Protein AF-A0A7S3FM77-F1 (afdb_monomer_lite)

Sequence (176 aa):
MASGGHFAAAVFPSGKAAGPAAAKPFPHKTLHRYVVRAKAGGRQAAKDATGKKANSAGASLRRHNERALAEDIRRLLQETWREELEGCDRIFVSAPGVHNASTFFSGKDPIFDRGDVRVCRVPFACRRPTLKEACRVKRLLSTLHEVRDHGDGEAQAQAEAAATAGEGERAVDENA

Structure (mmCIF, N/CA/C/O backbone):
data_AF-A0A7S3FM77-F1
#
_entry.id   AF-A0A7S3FM77-F1
#
loop_
_atom_site.group_PDB
_atom_site.id
_atom_site.type_symbol
_atom_site.label_atom_id
_atom_site.label_alt_id
_atom_site.label_comp_id
_atom_site.label_asym_id
_atom_site.label_entity_id
_atom_site.label_seq_id
_atom_site.pdbx_PDB_ins_code
_atom_site.Cartn_x
_atom_site.Cartn_y
_atom_site.Cartn_z
_atom_site.occupancy
_atom_site.B_iso_or_equiv
_atom_site.auth_seq_id
_atom_site.auth_comp_id
_atom_site.auth_asym_id
_atom_site.auth_atom_id
_atom_site.pdbx_PDB_model_num
ATOM 1 N N . MET A 1 1 ? -1.926 0.359 0.535 1.00 95.00 1 MET A N 1
ATOM 2 C CA . MET A 1 1 ? -2.379 0.324 -0.879 1.00 95.00 1 MET A CA 1
ATOM 3 C C . MET A 1 1 ? -1.184 0.518 -1.803 1.00 95.00 1 MET A C 1
ATOM 5 O O . MET A 1 1 ? -0.440 1.464 -1.578 1.00 95.00 1 MET A O 1
ATOM 9 N N . ALA A 1 2 ? -1.000 -0.313 -2.834 1.00 94.19 2 ALA A N 1
ATOM 10 C CA . ALA A 1 2 ? 0.057 -0.133 -3.837 1.00 94.19 2 ALA A CA 1
ATOM 11 C C . ALA A 1 2 ? -0.432 -0.426 -5.258 1.00 94.19 2 ALA A C 1
ATOM 13 O O . ALA A 1 2 ? -1.079 -1.441 -5.497 1.00 94.19 2 ALA A O 1
ATOM 14 N N . SER A 1 3 ? -0.108 0.447 -6.210 1.00 92.19 3 SER A N 1
ATOM 15 C CA . SER A 1 3 ? -0.395 0.241 -7.632 1.00 92.19 3 SER A CA 1
ATOM 16 C C . SER A 1 3 ? 0.410 1.211 -8.496 1.00 92.19 3 SER A C 1
ATOM 18 O O . SER A 1 3 ? 0.515 2.390 -8.168 1.00 92.19 3 SER A O 1
ATOM 20 N N . GLY A 1 4 ? 0.972 0.729 -9.609 1.00 87.31 4 GLY A N 1
ATOM 21 C CA . GLY A 1 4 ? 1.557 1.584 -10.652 1.00 87.31 4 GLY A CA 1
ATOM 22 C C . GLY A 1 4 ? 2.697 2.506 -10.199 1.00 87.31 4 GLY A C 1
ATOM 23 O O . GLY A 1 4 ? 2.861 3.574 -10.774 1.00 87.31 4 GLY A O 1
ATOM 24 N N . GLY A 1 5 ? 3.460 2.124 -9.170 1.00 91.19 5 GLY A N 1
ATOM 25 C CA . GLY A 1 5 ? 4.525 2.961 -8.595 1.00 91.19 5 GLY A CA 1
ATOM 26 C C . GLY A 1 5 ? 4.061 3.914 -7.499 1.00 91.19 5 GLY A C 1
ATOM 27 O O . GLY A 1 5 ? 4.876 4.647 -6.948 1.00 91.19 5 GLY A O 1
ATOM 28 N N . HIS A 1 6 ? 2.772 3.895 -7.166 1.00 94.81 6 HIS A N 1
ATOM 29 C CA . HIS A 1 6 ? 2.199 4.619 -6.042 1.00 94.81 6 HIS A CA 1
ATOM 30 C C . HIS A 1 6 ? 2.002 3.689 -4.862 1.00 94.81 6 HIS A C 1
ATOM 32 O O . HIS A 1 6 ? 1.527 2.561 -5.018 1.00 94.81 6 HIS A O 1
ATOM 38 N N . PHE A 1 7 ? 2.285 4.208 -3.679 1.00 96.94 7 PHE A N 1
ATOM 39 C CA . PHE A 1 7 ? 1.996 3.564 -2.418 1.00 96.94 7 PHE A CA 1
ATOM 40 C C . PHE A 1 7 ? 1.384 4.573 -1.449 1.00 96.94 7 PHE A C 1
ATOM 42 O O . PHE A 1 7 ? 1.801 5.728 -1.377 1.00 96.94 7 PHE A O 1
ATOM 49 N N . ALA A 1 8 ? 0.379 4.126 -0.708 1.00 97.19 8 ALA A N 1
ATOM 50 C CA . ALA A 1 8 ? -0.237 4.879 0.371 1.00 97.19 8 ALA A CA 1
ATOM 51 C C . ALA A 1 8 ? -0.566 3.930 1.523 1.00 97.19 8 ALA A C 1
ATOM 53 O O . ALA A 1 8 ? -1.186 2.883 1.303 1.00 97.19 8 ALA A O 1
ATOM 54 N N . ALA A 1 9 ? -0.176 4.311 2.733 1.00 96.31 9 ALA A N 1
ATOM 55 C CA . ALA A 1 9 ? -0.513 3.624 3.968 1.00 96.31 9 ALA A CA 1
ATOM 56 C C . ALA A 1 9 ? -0.948 4.642 5.023 1.00 96.31 9 ALA A C 1
ATOM 58 O O . ALA A 1 9 ? -0.489 5.787 5.028 1.00 96.31 9 ALA A O 1
ATOM 59 N N . ALA A 1 10 ? -1.870 4.226 5.880 1.00 95.19 10 ALA A N 1
ATOM 60 C CA . ALA A 1 10 ? -2.405 5.023 6.967 1.00 95.19 10 ALA A CA 1
ATOM 61 C C . ALA A 1 10 ? -2.884 4.077 8.066 1.00 95.19 10 ALA A C 1
ATOM 63 O O . ALA A 1 10 ? -3.554 3.089 7.761 1.00 95.19 10 ALA A O 1
ATOM 64 N N . VAL A 1 11 ? -2.540 4.401 9.306 1.00 93.56 11 VAL A N 1
ATOM 65 C CA . VAL A 1 11 ? -3.053 3.749 10.509 1.00 93.56 11 VAL A CA 1
ATOM 66 C C . VAL A 1 11 ? -4.215 4.586 11.026 1.00 93.56 11 VAL A C 1
ATOM 68 O O . VAL A 1 11 ? -4.166 5.820 11.016 1.00 93.56 11 VAL A O 1
ATOM 71 N N . PHE A 1 12 ? -5.300 3.919 11.406 1.00 91.06 12 PHE A N 1
ATOM 72 C CA . PHE A 1 12 ? -6.498 4.568 11.922 1.00 91.06 12 PHE A CA 1
ATOM 73 C C . PHE A 1 12 ? -6.727 4.086 13.353 1.00 91.06 12 PHE A C 1
ATOM 75 O O . PHE A 1 12 ? -6.994 2.898 13.527 1.00 91.06 12 PHE A O 1
ATOM 82 N N . PRO A 1 13 ? -6.653 4.972 14.359 1.00 85.50 13 PRO A N 1
ATOM 83 C CA . PRO A 1 13 ? -6.860 4.571 15.741 1.00 85.50 13 PRO A CA 1
ATOM 84 C C . PRO A 1 13 ? -8.305 4.113 15.963 1.00 85.50 13 PRO A C 1
ATOM 86 O O . PRO A 1 13 ? -9.261 4.751 15.503 1.00 85.50 13 PRO A O 1
ATOM 89 N N . SER A 1 14 ? -8.463 3.010 16.690 1.00 71.25 14 SER A N 1
ATOM 90 C CA . SER A 1 14 ? -9.748 2.493 17.154 1.00 71.25 14 SER A CA 1
ATOM 91 C C . SER A 1 14 ? -10.169 3.246 18.420 1.00 71.25 14 SER A C 1
ATOM 93 O O . SER A 1 14 ? -9.726 2.935 19.522 1.00 71.25 14 SER A O 1
ATOM 95 N N . GLY A 1 15 ? -11.011 4.272 18.285 1.00 63.25 15 GLY A N 1
ATOM 96 C CA . GLY A 1 15 ? -11.511 5.043 19.426 1.00 63.25 15 GLY A CA 1
ATOM 97 C C . GLY A 1 15 ? -13.021 5.237 19.368 1.00 63.25 15 GLY A C 1
ATOM 98 O O . GLY A 1 15 ? -13.543 5.683 18.351 1.00 63.25 15 GLY A O 1
ATOM 99 N N . LYS A 1 16 ? -13.720 4.965 20.480 1.00 52.62 16 LYS A N 1
ATOM 100 C CA . LYS A 1 16 ? -15.173 5.200 20.628 1.00 52.62 16 LYS A CA 1
ATOM 101 C C . LYS A 1 16 ? -15.572 6.680 20.478 1.00 52.62 16 LYS A C 1
ATOM 103 O O . LYS A 1 16 ? -16.725 6.967 20.186 1.00 52.62 16 LYS A O 1
ATOM 108 N N . ALA A 1 17 ? -14.634 7.610 20.681 1.00 51.06 17 ALA A N 1
ATOM 109 C CA . ALA A 1 17 ? -14.899 9.051 20.743 1.00 51.06 17 ALA A CA 1
ATOM 110 C C . ALA A 1 17 ? -15.070 9.734 19.373 1.00 51.06 17 ALA A C 1
ATOM 112 O O . ALA A 1 17 ? -15.596 10.839 19.293 1.00 51.06 17 ALA A O 1
ATOM 113 N N . ALA A 1 18 ? -14.649 9.087 18.289 1.00 51.12 18 ALA A N 1
ATOM 114 C CA . ALA A 1 18 ? -14.843 9.584 16.938 1.00 51.12 18 ALA A CA 1
ATOM 115 C C . ALA A 1 18 ? -15.529 8.469 16.163 1.00 51.12 18 ALA A C 1
ATOM 117 O O . ALA A 1 18 ? -14.936 7.412 15.958 1.00 51.12 18 ALA A O 1
ATOM 118 N N . GLY A 1 19 ? -16.781 8.682 15.752 1.00 56.19 19 GLY A N 1
ATOM 119 C CA . GLY A 1 19 ? -17.509 7.710 14.941 1.00 56.19 19 GLY A CA 1
ATOM 120 C C . GLY A 1 19 ? -16.673 7.206 13.749 1.00 56.19 19 GLY A C 1
ATOM 121 O O . GLY A 1 19 ? -15.691 7.844 13.351 1.00 56.19 19 GLY A O 1
ATOM 122 N N . PRO A 1 20 ? -17.054 6.081 13.127 1.00 55.97 20 PRO A N 1
ATOM 123 C CA . PRO A 1 20 ? -16.267 5.402 12.092 1.00 55.97 20 PRO A CA 1
ATOM 124 C C . PRO A 1 20 ? -15.816 6.293 10.918 1.00 55.97 20 PRO A C 1
ATOM 126 O O . PRO A 1 20 ? -14.859 5.954 10.230 1.00 55.97 20 PRO A O 1
ATOM 129 N N . ALA A 1 21 ? -16.408 7.470 10.707 1.00 58.12 21 ALA A N 1
ATOM 130 C CA . ALA A 1 21 ? -15.987 8.435 9.692 1.00 58.12 21 ALA A CA 1
ATOM 131 C C . ALA A 1 21 ? -14.945 9.485 10.155 1.00 58.12 21 ALA A C 1
ATOM 133 O O . ALA A 1 21 ? -14.282 10.070 9.302 1.00 58.12 21 ALA A O 1
ATOM 134 N N . ALA A 1 22 ? -14.771 9.727 11.461 1.00 60.00 22 ALA A N 1
ATOM 135 C CA . ALA A 1 22 ? -14.084 10.917 11.988 1.00 60.00 22 ALA A CA 1
ATOM 136 C C . ALA A 1 22 ? -12.653 10.683 12.519 1.00 60.00 22 ALA A C 1
ATOM 138 O O . ALA A 1 22 ? -11.929 11.649 12.758 1.00 60.00 22 ALA A O 1
ATOM 139 N N . ALA A 1 23 ? -12.207 9.432 12.690 1.00 71.12 23 ALA A N 1
ATOM 140 C CA . ALA A 1 23 ? -10.846 9.166 13.173 1.00 71.12 23 ALA A CA 1
ATOM 141 C C . ALA A 1 23 ? -9.783 9.643 12.160 1.00 71.12 23 ALA A C 1
ATOM 143 O O . ALA A 1 23 ? -9.723 9.145 11.028 1.00 71.12 23 ALA A O 1
ATOM 144 N N . LYS A 1 24 ? -8.945 10.602 12.578 1.00 83.12 24 LYS A N 1
ATOM 145 C CA . LYS A 1 24 ? -7.833 11.145 11.786 1.00 83.12 24 LYS A CA 1
ATOM 146 C C . LYS A 1 24 ? -6.729 10.085 11.639 1.00 83.12 24 LYS A C 1
ATOM 148 O O . LYS A 1 24 ? -6.321 9.519 12.650 1.00 83.12 24 LYS A O 1
ATOM 153 N N . PRO A 1 25 ? -6.219 9.826 10.421 1.00 87.62 25 PRO A N 1
ATOM 154 C CA . PRO A 1 25 ? -5.158 8.846 10.223 1.00 87.62 25 PRO A CA 1
ATOM 155 C C . PRO A 1 25 ? -3.821 9.334 10.787 1.00 87.62 25 PRO A C 1
ATOM 157 O O . PRO A 1 25 ? -3.318 10.393 10.383 1.00 87.62 25 PRO A O 1
ATOM 160 N N . PHE A 1 26 ? -3.221 8.533 11.661 1.00 88.06 26 PHE A N 1
ATOM 161 C CA . PHE A 1 26 ? -1.878 8.746 12.182 1.00 88.06 26 PHE A CA 1
ATOM 162 C C . PHE A 1 26 ? -1.274 7.412 12.667 1.00 88.06 26 PHE A C 1
ATOM 164 O O . PHE A 1 26 ? -1.949 6.725 13.426 1.00 88.06 26 PHE A O 1
ATOM 171 N N . PRO A 1 27 ? -0.036 7.065 12.261 1.00 92.62 27 PRO A N 1
ATOM 172 C CA . PRO A 1 27 ? 0.751 7.706 11.202 1.00 92.62 27 PRO A CA 1
ATOM 173 C C . PRO A 1 27 ? 0.185 7.449 9.789 1.00 92.62 27 PRO A C 1
ATOM 175 O O . PRO A 1 27 ? -0.562 6.503 9.541 1.00 92.62 27 PRO A O 1
ATOM 178 N N . HIS A 1 28 ? 0.534 8.309 8.823 1.00 94.94 28 HIS A N 1
ATOM 179 C CA . HIS A 1 28 ? 0.243 8.083 7.402 1.00 94.94 28 HIS A CA 1
ATOM 180 C C . HIS A 1 28 ? 1.440 8.438 6.511 1.00 94.94 28 HIS A C 1
ATOM 182 O O . HIS A 1 28 ? 2.194 9.367 6.796 1.00 94.94 28 HIS A O 1
ATOM 188 N N . LYS A 1 29 ? 1.620 7.712 5.403 1.00 96.69 29 LYS A N 1
ATOM 189 C CA . LYS A 1 29 ? 2.707 7.948 4.445 1.00 96.69 29 LYS A CA 1
ATOM 190 C C . LYS A 1 29 ? 2.252 7.637 3.028 1.00 96.69 29 LYS A C 1
ATOM 192 O O . LYS A 1 29 ? 1.544 6.663 2.772 1.00 96.69 29 LYS A O 1
ATOM 197 N N . THR A 1 30 ? 2.702 8.463 2.090 1.00 96.69 30 THR A N 1
ATOM 198 C CA . THR A 1 30 ? 2.579 8.188 0.658 1.00 96.69 30 THR A CA 1
ATOM 199 C C . THR A 1 30 ? 3.965 8.181 0.032 1.00 96.69 30 THR A C 1
ATOM 201 O O . THR A 1 30 ? 4.821 8.982 0.405 1.00 96.69 30 THR A O 1
ATOM 204 N N . LEU A 1 31 ? 4.197 7.238 -0.876 1.00 96.00 31 LEU A N 1
ATOM 205 C CA . LEU A 1 31 ? 5.443 7.079 -1.615 1.00 96.00 31 LEU A CA 1
ATOM 206 C C . LEU A 1 31 ? 5.111 6.977 -3.103 1.00 96.00 31 LEU A C 1
ATOM 208 O O . LEU A 1 31 ? 4.072 6.433 -3.493 1.00 96.00 31 LEU A O 1
ATOM 212 N N . HIS A 1 32 ? 5.991 7.505 -3.946 1.00 94.88 32 HIS A N 1
ATOM 213 C CA . HIS A 1 32 ? 5.834 7.420 -5.389 1.00 94.88 32 HIS A CA 1
ATOM 214 C C . HIS A 1 32 ? 7.189 7.341 -6.079 1.00 94.88 32 HIS A C 1
ATOM 216 O O . HIS A 1 32 ? 8.062 8.171 -5.835 1.00 94.88 32 HIS A O 1
ATOM 222 N N . ARG A 1 33 ? 7.326 6.383 -6.997 1.00 93.75 33 ARG A N 1
ATOM 223 C CA . ARG A 1 33 ? 8.436 6.328 -7.950 1.00 93.75 33 ARG A CA 1
ATOM 224 C C . ARG A 1 33 ? 7.912 6.052 -9.354 1.00 93.75 33 ARG A C 1
ATOM 226 O O . ARG A 1 33 ? 6.941 5.319 -9.545 1.00 93.75 33 ARG A O 1
ATOM 233 N N . TYR A 1 34 ? 8.588 6.613 -10.352 1.00 87.75 34 TYR A N 1
ATOM 234 C CA . TYR A 1 34 ? 8.255 6.386 -11.755 1.00 87.75 34 TYR A CA 1
ATOM 235 C C . TYR A 1 34 ? 8.646 4.963 -12.183 1.00 87.75 34 TYR A C 1
ATOM 237 O O . TYR A 1 34 ? 9.828 4.664 -12.369 1.00 87.75 34 TYR A O 1
ATOM 245 N N . VAL A 1 35 ? 7.650 4.086 -12.347 1.00 86.81 35 VAL A N 1
ATOM 246 C CA . VAL A 1 35 ? 7.851 2.665 -12.715 1.00 86.81 35 VAL A CA 1
ATOM 247 C C . VAL A 1 35 ? 7.124 2.249 -13.999 1.00 86.81 35 VAL A C 1
ATOM 249 O O . VAL A 1 35 ? 7.472 1.250 -14.628 1.00 86.81 35 VAL A O 1
ATOM 252 N N . VAL A 1 36 ? 6.134 3.027 -14.437 1.00 79.19 36 VAL A N 1
ATOM 253 C CA . VAL A 1 36 ? 5.371 2.797 -15.674 1.00 79.19 36 VAL A CA 1
ATOM 254 C C . VAL A 1 36 ? 5.702 3.865 -16.702 1.00 79.19 36 VAL A C 1
ATOM 256 O O . VAL A 1 36 ? 5.962 5.004 -16.342 1.00 79.19 36 VAL A O 1
ATOM 259 N N . ARG A 1 37 ? 5.684 3.528 -17.996 1.00 76.88 37 ARG A N 1
ATOM 260 C CA . ARG A 1 37 ? 5.892 4.535 -19.049 1.00 76.88 37 ARG A CA 1
ATOM 261 C C . ARG A 1 37 ? 4.611 5.337 -19.278 1.00 76.88 37 ARG A C 1
ATOM 263 O O . ARG A 1 37 ? 3.579 4.727 -19.536 1.00 76.88 37 ARG A O 1
ATOM 270 N N . ALA A 1 38 ? 4.701 6.668 -19.291 1.00 63.28 38 ALA A N 1
ATOM 271 C CA . ALA A 1 38 ? 3.542 7.560 -19.434 1.00 63.28 38 ALA A CA 1
ATOM 272 C C . ALA A 1 38 ? 2.671 7.291 -20.683 1.00 63.28 38 ALA A C 1
ATOM 274 O O . ALA A 1 38 ? 1.452 7.317 -20.588 1.00 63.28 38 ALA A O 1
ATOM 275 N N . LYS A 1 39 ? 3.280 6.988 -21.842 1.00 66.44 39 LYS A N 1
ATOM 276 C CA . LYS A 1 39 ? 2.564 6.811 -23.127 1.00 66.44 39 LYS A CA 1
ATOM 277 C C . LYS A 1 39 ? 2.218 5.369 -23.517 1.00 66.44 39 LYS A C 1
ATOM 279 O O . LYS A 1 39 ? 1.4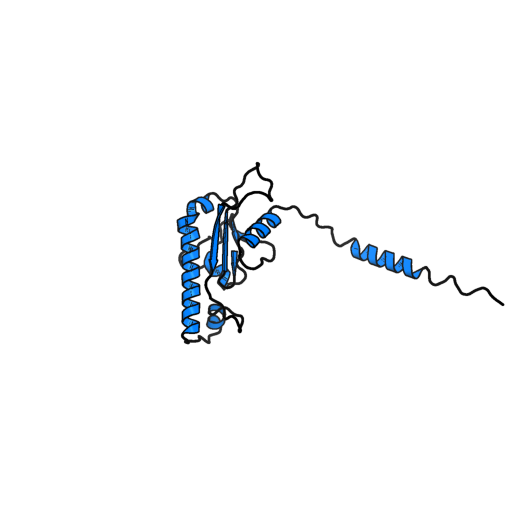62 5.177 -24.454 1.00 66.44 39 LYS A O 1
ATOM 284 N N . ALA A 1 40 ? 2.802 4.357 -22.873 1.00 59.22 40 ALA A N 1
ATOM 285 C CA . ALA A 1 40 ? 2.749 2.973 -23.374 1.00 59.22 40 ALA A CA 1
ATOM 286 C C . ALA A 1 40 ? 2.203 1.957 -22.361 1.00 59.22 40 ALA A C 1
ATOM 288 O O . ALA A 1 40 ? 2.427 0.768 -22.561 1.00 59.22 40 ALA A O 1
ATOM 289 N N . GLY A 1 41 ? 1.577 2.431 -21.275 1.00 59.34 41 GLY A N 1
ATOM 290 C CA . GLY A 1 41 ? 0.782 1.645 -20.323 1.00 59.34 41 GLY A CA 1
ATOM 291 C C . GLY A 1 41 ? 1.344 0.261 -19.982 1.00 59.34 41 GLY A C 1
ATOM 292 O O . GLY A 1 41 ? 1.042 -0.722 -20.644 1.00 59.34 41 GLY A O 1
ATOM 293 N N . GLY A 1 42 ? 2.168 0.156 -18.940 1.00 65.88 42 GLY A N 1
ATOM 294 C CA . GLY A 1 42 ? 2.629 -1.148 -18.453 1.00 65.88 42 GLY A CA 1
ATOM 295 C C . GLY A 1 42 ? 3.880 -1.060 -17.587 1.00 65.88 42 GLY A C 1
ATOM 296 O O . GLY A 1 42 ? 4.784 -0.264 -17.865 1.00 65.88 42 GLY A O 1
ATOM 297 N N . ARG A 1 43 ? 3.928 -1.876 -16.527 1.00 69.12 43 ARG A N 1
ATOM 298 C CA . ARG A 1 43 ? 5.119 -2.030 -15.675 1.00 69.12 43 ARG A CA 1
ATOM 299 C C . ARG A 1 43 ? 6.196 -2.819 -16.407 1.00 69.12 43 ARG A C 1
ATOM 301 O O . ARG A 1 43 ? 5.885 -3.698 -17.212 1.00 69.12 43 ARG A O 1
ATOM 308 N N . GLN A 1 44 ? 7.459 -2.497 -16.132 1.00 72.88 44 GLN A N 1
ATOM 309 C CA . GLN A 1 44 ? 8.575 -3.142 -16.822 1.00 72.88 44 GLN A CA 1
ATOM 310 C C . GLN A 1 44 ? 8.657 -4.626 -16.453 1.00 72.88 44 GLN A C 1
ATOM 312 O O . GLN A 1 44 ? 8.824 -5.449 -17.347 1.00 72.88 44 GLN A O 1
ATOM 317 N N . ALA A 1 45 ? 8.408 -4.975 -15.189 1.00 67.38 45 ALA A N 1
ATOM 318 C CA . ALA A 1 45 ? 8.378 -6.365 -14.742 1.00 67.38 45 ALA A CA 1
ATOM 319 C C . ALA A 1 45 ? 7.377 -7.248 -15.510 1.00 67.38 45 ALA A C 1
ATOM 321 O O . ALA A 1 45 ? 7.694 -8.386 -15.843 1.00 67.38 45 ALA A O 1
ATOM 322 N N . ALA A 1 46 ? 6.197 -6.722 -15.855 1.00 71.50 46 ALA A N 1
ATOM 323 C CA . ALA A 1 46 ? 5.208 -7.470 -16.633 1.00 71.50 46 ALA A CA 1
ATOM 324 C C . ALA A 1 46 ? 5.688 -7.745 -18.070 1.00 71.50 46 ALA A C 1
ATOM 326 O O . ALA A 1 46 ? 5.447 -8.822 -18.602 1.00 71.50 46 ALA A O 1
ATOM 327 N N . LYS A 1 47 ? 6.413 -6.798 -18.685 1.00 70.81 47 LYS A N 1
ATOM 328 C CA . LYS A 1 47 ? 7.024 -6.987 -20.014 1.00 70.81 47 LYS A CA 1
ATOM 329 C C . LYS A 1 47 ? 8.248 -7.897 -19.976 1.00 70.81 47 LYS A C 1
ATOM 331 O O . LYS A 1 47 ? 8.505 -8.630 -20.921 1.00 70.81 47 LYS A O 1
ATOM 336 N N . ASP A 1 48 ? 9.012 -7.864 -18.893 1.00 73.62 48 ASP A N 1
ATOM 337 C CA . ASP A 1 48 ? 10.177 -8.735 -18.748 1.00 73.62 48 ASP A CA 1
ATOM 338 C C . ASP A 1 48 ? 9.767 -10.205 -18.565 1.00 73.62 48 ASP A C 1
ATOM 340 O O . ASP A 1 48 ? 10.492 -11.094 -19.009 1.00 73.62 48 ASP A O 1
ATOM 344 N N . ALA A 1 49 ? 8.593 -10.462 -17.975 1.00 70.00 49 ALA A N 1
ATOM 345 C CA . ALA A 1 49 ? 8.026 -11.803 -17.835 1.00 70.00 49 ALA A CA 1
ATOM 346 C C . ALA A 1 49 ? 7.642 -12.451 -19.180 1.00 70.00 49 ALA A C 1
ATOM 348 O O . ALA A 1 49 ? 7.586 -13.672 -19.267 1.00 70.00 49 ALA A O 1
ATOM 349 N N . THR A 1 50 ? 7.445 -11.671 -20.251 1.00 74.50 50 THR A N 1
ATOM 350 C CA . THR A 1 50 ? 7.150 -12.200 -21.598 1.00 74.50 50 THR A CA 1
ATOM 351 C C . THR A 1 50 ? 8.414 -12.576 -22.389 1.00 74.50 50 THR A C 1
ATOM 353 O O . THR A 1 50 ? 8.376 -12.659 -23.613 1.00 74.50 50 THR A O 1
ATOM 356 N N . GLY A 1 51 ? 9.571 -12.713 -21.729 1.00 66.94 51 GLY A N 1
ATOM 357 C CA . GLY A 1 51 ? 10.840 -13.157 -22.329 1.00 66.94 51 GLY A CA 1
ATOM 358 C C . GLY A 1 51 ? 11.606 -12.096 -23.133 1.00 66.94 51 GLY A C 1
ATOM 359 O O . GLY A 1 51 ? 12.809 -12.222 -23.339 1.00 66.94 51 GLY A O 1
ATOM 360 N N . LYS A 1 52 ? 10.958 -10.996 -23.532 1.00 68.19 52 LYS A N 1
ATOM 361 C CA . LYS A 1 52 ? 11.578 -9.882 -24.271 1.00 68.19 52 LYS A CA 1
ATOM 362 C C . LYS A 1 52 ? 12.078 -8.797 -23.314 1.00 68.19 52 LYS A C 1
ATOM 364 O O . LYS A 1 52 ? 11.472 -7.731 -23.186 1.00 68.19 52 LYS A O 1
ATOM 369 N N . LYS A 1 53 ? 13.195 -9.061 -22.629 1.00 70.00 53 LYS A N 1
ATOM 370 C CA . LYS A 1 53 ? 13.843 -8.071 -21.753 1.00 70.00 53 LYS A CA 1
ATOM 371 C C . LYS A 1 53 ? 14.435 -6.932 -22.577 1.00 70.00 53 LYS A C 1
ATOM 373 O O . LYS A 1 53 ? 15.423 -7.097 -23.283 1.00 70.00 53 LYS A O 1
ATOM 378 N N . ALA A 1 54 ? 13.861 -5.741 -22.435 1.00 72.00 54 ALA A N 1
ATOM 379 C CA . ALA A 1 54 ? 14.473 -4.532 -22.969 1.00 72.00 54 ALA A CA 1
ATOM 380 C C . ALA A 1 54 ? 15.708 -4.165 -22.126 1.00 72.00 54 ALA A C 1
ATOM 382 O O . ALA A 1 54 ? 15.613 -4.082 -20.899 1.00 72.00 54 ALA A O 1
ATOM 383 N N . ASN A 1 55 ? 16.841 -3.915 -22.782 1.00 78.25 55 ASN A N 1
ATOM 384 C CA . ASN A 1 55 ? 18.105 -3.527 -22.139 1.00 78.25 55 ASN A CA 1
ATOM 385 C C . ASN A 1 55 ? 18.403 -2.023 -22.258 1.00 78.25 55 ASN A C 1
ATOM 387 O O . ASN A 1 55 ? 19.527 -1.586 -22.044 1.00 78.25 55 ASN A O 1
ATOM 391 N N . SER A 1 56 ? 17.403 -1.208 -22.602 1.00 82.69 56 SER A N 1
ATOM 392 C CA . SER A 1 56 ? 17.587 0.240 -22.697 1.00 82.69 56 SER A CA 1
ATOM 393 C C . SER A 1 56 ? 17.761 0.884 -21.318 1.00 82.69 56 SER A C 1
ATOM 395 O O . SER A 1 56 ? 17.194 0.420 -20.325 1.00 82.69 56 SER A O 1
ATOM 397 N N . ALA A 1 57 ? 18.469 2.018 -21.266 1.00 84.69 57 ALA A N 1
ATOM 398 C CA . ALA A 1 57 ? 18.667 2.795 -20.038 1.00 84.69 57 ALA A CA 1
ATOM 399 C C . ALA A 1 57 ? 17.338 3.098 -19.313 1.00 84.69 57 ALA A C 1
ATOM 401 O O . ALA A 1 57 ? 17.224 2.939 -18.099 1.00 84.69 57 ALA A O 1
ATOM 402 N N . GLY A 1 58 ? 16.283 3.432 -20.067 1.00 85.19 58 GLY A N 1
ATOM 403 C CA . GLY A 1 58 ? 14.951 3.688 -19.510 1.00 85.19 58 GLY A CA 1
ATOM 404 C C . GLY A 1 58 ? 14.224 2.447 -18.970 1.00 85.19 58 GLY A C 1
ATOM 405 O O . GLY A 1 58 ? 13.327 2.578 -18.134 1.00 85.19 58 GLY A O 1
ATOM 406 N N . ALA A 1 59 ? 14.555 1.237 -19.429 1.00 81.12 59 ALA A N 1
ATOM 407 C CA . ALA A 1 59 ? 14.059 -0.004 -18.829 1.00 81.12 59 ALA A CA 1
ATOM 408 C C . ALA A 1 59 ? 14.797 -0.304 -17.516 1.00 81.12 59 ALA A C 1
ATOM 410 O O . ALA A 1 59 ? 14.147 -0.569 -16.504 1.00 81.12 59 ALA A O 1
ATOM 411 N N . SER A 1 60 ? 16.126 -0.166 -17.505 1.00 87.44 60 SER A N 1
ATOM 412 C CA . SER A 1 60 ? 16.956 -0.345 -16.307 1.00 87.44 60 SER A CA 1
ATOM 413 C C . SER A 1 60 ? 16.585 0.627 -15.185 1.00 87.44 60 SER A C 1
ATOM 415 O O . SER A 1 60 ? 16.411 0.195 -14.046 1.00 87.44 60 SER A O 1
ATOM 417 N N . LEU A 1 61 ? 16.353 1.907 -15.503 1.00 89.25 61 LEU A N 1
ATOM 418 C CA . LEU A 1 61 ? 15.917 2.911 -14.527 1.00 89.25 61 LEU A CA 1
ATOM 419 C C . LEU A 1 61 ? 14.579 2.540 -13.875 1.00 89.25 61 LEU A C 1
ATOM 421 O O . LEU A 1 61 ? 14.428 2.638 -12.661 1.00 89.25 61 LEU A O 1
ATOM 425 N N . ARG A 1 62 ? 13.608 2.057 -14.662 1.00 89.50 62 ARG A N 1
ATOM 426 C CA . ARG A 1 62 ? 12.306 1.633 -14.125 1.00 89.50 62 ARG A CA 1
ATOM 427 C C . ARG A 1 62 ? 12.429 0.393 -13.240 1.00 89.50 62 ARG A C 1
ATOM 429 O O . ARG A 1 62 ? 11.826 0.381 -12.176 1.00 89.50 62 ARG A O 1
ATOM 436 N N . ARG A 1 63 ? 13.258 -0.595 -13.601 1.00 88.19 63 ARG A N 1
ATOM 437 C CA . ARG A 1 63 ? 13.554 -1.756 -12.731 1.00 88.19 63 ARG A CA 1
ATOM 438 C C . ARG A 1 63 ? 14.212 -1.339 -11.417 1.00 88.19 63 ARG A C 1
ATOM 440 O O . ARG A 1 63 ? 13.900 -1.892 -10.367 1.00 88.19 63 ARG A O 1
ATOM 447 N N . HIS A 1 64 ? 15.142 -0.387 -11.473 1.00 92.00 64 HIS A N 1
ATOM 448 C CA . HIS A 1 64 ? 15.770 0.165 -10.276 1.00 92.00 64 HIS A CA 1
ATOM 449 C C . HIS A 1 64 ? 14.735 0.875 -9.393 1.00 92.00 64 HIS A C 1
ATOM 451 O O . HIS A 1 64 ? 14.641 0.572 -8.208 1.00 92.00 64 HIS A O 1
ATOM 457 N N . ASN A 1 65 ? 13.888 1.726 -9.978 1.00 93.06 65 ASN A N 1
ATOM 458 C CA . ASN A 1 65 ? 12.810 2.404 -9.258 1.00 93.06 65 ASN A CA 1
ATOM 459 C C . ASN A 1 65 ? 11.794 1.432 -8.645 1.00 93.06 65 ASN A C 1
ATOM 461 O O . ASN A 1 65 ? 11.296 1.697 -7.557 1.00 93.06 65 ASN A O 1
ATOM 465 N N . GLU A 1 66 ? 11.480 0.320 -9.316 1.00 90.38 66 GLU A N 1
ATOM 466 C CA . GLU A 1 66 ? 10.607 -0.726 -8.770 1.00 90.38 66 GLU A CA 1
ATOM 467 C C . GLU A 1 66 ? 11.213 -1.375 -7.521 1.00 90.38 66 GLU A C 1
ATOM 469 O O . GLU A 1 66 ? 10.520 -1.496 -6.512 1.00 90.38 66 GLU A O 1
ATOM 474 N N . ARG A 1 67 ? 12.500 -1.747 -7.572 1.00 90.75 67 ARG A N 1
ATOM 475 C CA . ARG A 1 67 ? 13.215 -2.327 -6.423 1.00 90.75 67 ARG A CA 1
ATOM 476 C C . ARG A 1 67 ? 13.303 -1.348 -5.265 1.00 90.75 67 ARG A C 1
ATOM 478 O O . ARG A 1 67 ? 12.897 -1.675 -4.159 1.00 90.75 67 ARG A O 1
ATOM 485 N N . ALA A 1 68 ? 13.734 -0.128 -5.544 1.00 94.19 68 ALA A N 1
ATOM 486 C CA . ALA A 1 68 ? 13.916 0.866 -4.508 1.00 94.19 68 ALA A CA 1
ATOM 487 C C . ALA A 1 68 ? 12.576 1.333 -3.900 1.00 94.19 68 ALA A C 1
ATOM 489 O O . ALA A 1 68 ? 12.515 1.619 -2.712 1.00 94.19 68 ALA A O 1
ATOM 490 N N . LEU A 1 69 ? 11.467 1.329 -4.659 1.00 94.12 69 LEU A N 1
ATOM 491 C CA . LEU A 1 69 ? 10.132 1.527 -4.075 1.00 94.12 69 LEU A CA 1
ATOM 492 C C . LEU A 1 69 ? 9.753 0.373 -3.135 1.00 94.12 69 LEU A C 1
ATOM 494 O O . LEU A 1 69 ? 9.157 0.617 -2.091 1.00 94.12 69 LEU A O 1
ATOM 498 N N . ALA A 1 70 ? 10.057 -0.874 -3.505 1.00 92.25 70 ALA A N 1
ATOM 499 C CA . ALA A 1 70 ? 9.782 -2.028 -2.652 1.00 92.25 70 ALA A CA 1
ATOM 500 C C . ALA A 1 70 ? 10.607 -1.983 -1.353 1.00 92.25 70 ALA A C 1
ATOM 502 O O . ALA A 1 70 ? 10.061 -2.245 -0.286 1.00 92.25 70 ALA A O 1
ATOM 503 N N . GLU A 1 71 ? 11.877 -1.584 -1.435 1.00 93.50 71 GLU A N 1
ATOM 504 C CA . GLU A 1 71 ? 12.753 -1.359 -0.277 1.00 93.50 71 GLU A CA 1
ATOM 505 C C . GLU A 1 71 ? 12.231 -0.231 0.625 1.00 93.50 71 GLU A C 1
ATOM 507 O O . GLU A 1 71 ? 12.126 -0.429 1.832 1.00 93.50 71 GLU A O 1
ATOM 512 N N . ASP A 1 72 ? 11.811 0.909 0.062 1.00 95.25 72 ASP A N 1
ATOM 513 C CA . ASP A 1 72 ? 11.224 2.010 0.842 1.00 95.25 72 ASP A CA 1
ATOM 514 C C . ASP A 1 72 ? 9.954 1.571 1.593 1.00 95.25 72 ASP A C 1
ATOM 516 O O . ASP A 1 72 ? 9.750 1.931 2.754 1.00 95.25 72 ASP A O 1
ATOM 520 N N . ILE A 1 73 ? 9.083 0.798 0.930 1.00 94.75 73 ILE A N 1
ATOM 521 C CA . ILE A 1 73 ? 7.852 0.261 1.530 1.00 94.75 73 ILE A CA 1
ATOM 522 C C . ILE A 1 73 ? 8.194 -0.719 2.650 1.00 94.75 73 ILE A C 1
ATOM 524 O O . ILE A 1 73 ? 7.596 -0.655 3.723 1.00 94.75 73 ILE A O 1
ATOM 528 N N . ARG A 1 74 ? 9.154 -1.615 2.408 1.00 93.56 74 ARG A N 1
ATOM 529 C CA . ARG A 1 74 ? 9.622 -2.592 3.391 1.00 93.56 74 ARG A CA 1
ATOM 530 C C . ARG A 1 74 ? 10.177 -1.895 4.626 1.00 93.56 74 ARG A C 1
ATOM 532 O O . ARG A 1 74 ? 9.715 -2.180 5.723 1.00 93.56 74 ARG A O 1
ATOM 539 N N . ARG A 1 75 ? 11.089 -0.941 4.441 1.00 94.69 75 ARG A N 1
ATOM 540 C CA . ARG A 1 75 ? 11.673 -0.139 5.517 1.00 94.69 75 ARG A CA 1
ATOM 541 C C . ARG A 1 75 ? 10.594 0.569 6.334 1.00 94.69 75 ARG A C 1
ATOM 543 O O . ARG A 1 75 ? 10.585 0.501 7.558 1.00 94.69 75 ARG A O 1
ATOM 550 N N . LEU A 1 76 ? 9.642 1.212 5.658 1.00 95.56 76 LEU A N 1
ATOM 551 C CA . LEU A 1 76 ? 8.540 1.890 6.334 1.00 95.56 76 LEU A CA 1
ATOM 552 C C . LEU A 1 76 ? 7.726 0.922 7.203 1.00 95.56 76 LEU A C 1
ATOM 554 O O . LEU A 1 76 ? 7.471 1.226 8.362 1.00 95.56 76 LEU A O 1
ATOM 558 N N . LEU A 1 77 ? 7.307 -0.218 6.650 1.00 94.00 77 LEU A N 1
ATOM 559 C CA . LEU A 1 77 ? 6.388 -1.131 7.330 1.00 94.00 77 LEU A CA 1
ATOM 560 C C . LEU A 1 77 ? 7.085 -1.995 8.390 1.00 94.00 77 LEU A C 1
ATOM 562 O O . LEU A 1 77 ? 6.558 -2.139 9.483 1.00 94.00 77 LEU A O 1
ATOM 566 N N . GLN A 1 78 ? 8.265 -2.543 8.100 1.00 92.00 78 GLN A N 1
ATOM 567 C CA . GLN A 1 78 ? 8.961 -3.470 9.000 1.00 92.00 78 GLN A CA 1
ATOM 568 C C . GLN A 1 78 ? 9.881 -2.783 10.021 1.00 92.00 78 GLN A C 1
ATOM 570 O O . GLN A 1 78 ? 10.192 -3.394 11.044 1.00 92.00 78 GLN A O 1
ATOM 575 N N . GLU A 1 79 ? 10.357 -1.564 9.755 1.00 93.12 79 GLU A N 1
ATOM 576 C CA . GLU A 1 79 ? 11.245 -0.846 10.682 1.00 93.12 79 GLU A CA 1
ATOM 577 C C . GLU A 1 79 ? 10.505 0.301 11.362 1.00 93.12 79 GLU A C 1
ATOM 579 O O . GLU A 1 79 ? 10.460 0.364 12.583 1.00 93.12 79 GLU A O 1
ATOM 584 N N . THR A 1 80 ? 9.895 1.205 10.588 1.00 95.12 80 THR A N 1
ATOM 585 C CA . THR A 1 80 ? 9.310 2.431 11.159 1.00 95.12 80 THR A CA 1
ATOM 586 C C . THR A 1 80 ? 7.942 2.199 11.798 1.00 95.12 80 THR A C 1
ATOM 588 O O . THR A 1 80 ? 7.631 2.826 12.801 1.00 95.12 80 THR A O 1
ATOM 591 N N . TRP A 1 81 ? 7.093 1.360 11.202 1.00 95.25 81 TRP A N 1
ATOM 592 C CA . TRP A 1 81 ? 5.702 1.145 11.635 1.00 95.25 81 TRP A CA 1
ATOM 593 C C . TRP A 1 81 ? 5.480 -0.231 12.261 1.00 95.25 81 TRP A C 1
ATOM 595 O O . TRP A 1 81 ? 4.350 -0.709 12.305 1.00 95.25 81 TRP A O 1
ATOM 605 N N . ARG A 1 82 ? 6.546 -0.878 12.737 1.00 93.00 82 ARG A N 1
ATOM 606 C CA . ARG A 1 82 ? 6.459 -2.206 13.349 1.00 93.00 82 ARG A CA 1
ATOM 607 C C . ARG A 1 82 ? 5.456 -2.236 14.502 1.00 93.00 82 ARG A C 1
ATOM 609 O O . ARG A 1 82 ? 4.526 -3.031 14.463 1.00 93.00 82 ARG A O 1
ATOM 616 N N . GLU A 1 83 ? 5.619 -1.334 15.466 1.00 92.56 83 GLU A N 1
ATOM 617 C CA . GLU A 1 83 ? 4.769 -1.256 16.663 1.00 92.56 83 GLU A CA 1
ATOM 618 C C . GLU A 1 83 ? 3.305 -0.971 16.297 1.00 92.56 83 GLU A C 1
ATOM 620 O O . GLU A 1 83 ? 2.386 -1.623 16.786 1.00 92.56 83 GLU A O 1
ATOM 625 N N . GLU A 1 84 ? 3.089 -0.057 15.350 1.00 91.50 84 GLU A N 1
ATOM 626 C CA . GLU A 1 84 ? 1.755 0.293 14.858 1.00 91.50 84 GLU A CA 1
ATOM 627 C C . GLU A 1 84 ? 1.068 -0.890 14.160 1.00 91.50 84 GLU A C 1
ATOM 629 O O . GLU A 1 84 ? -0.129 -1.106 14.332 1.00 91.50 84 GLU A O 1
ATOM 634 N N . LEU A 1 85 ? 1.811 -1.675 13.370 1.00 91.56 85 LEU A N 1
ATOM 635 C CA . LEU A 1 85 ? 1.282 -2.871 12.710 1.00 91.56 85 LEU A CA 1
ATOM 636 C C . LEU A 1 85 ? 0.998 -3.999 13.703 1.00 91.56 85 LEU A C 1
ATOM 638 O O .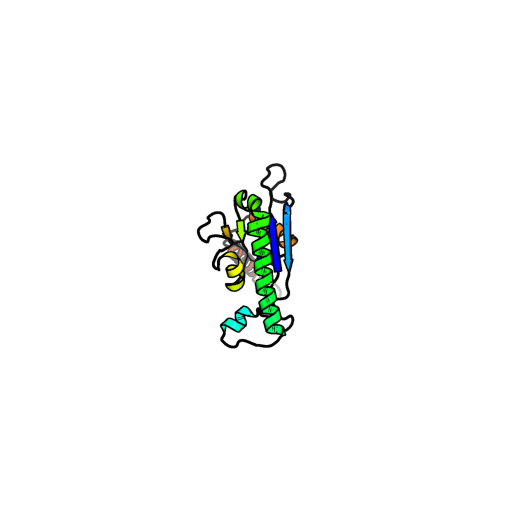 LEU A 1 85 ? 0.019 -4.724 13.527 1.00 91.56 85 LEU A O 1
ATOM 642 N N . GLU A 1 86 ? 1.830 -4.154 14.730 1.00 91.12 86 GLU A N 1
ATOM 643 C CA . GLU A 1 86 ? 1.617 -5.136 15.793 1.00 91.12 86 GLU A CA 1
ATOM 644 C C . GLU A 1 86 ? 0.354 -4.818 16.605 1.00 91.12 86 GLU A C 1
ATOM 646 O O . GLU A 1 86 ? -0.410 -5.736 16.904 1.00 91.12 86 GLU A O 1
ATOM 651 N N . GLY A 1 87 ? 0.076 -3.534 16.855 1.00 90.06 87 GLY A N 1
ATOM 652 C CA . GLY A 1 87 ? -1.132 -3.063 17.540 1.00 90.06 87 GLY A CA 1
ATOM 653 C C . GLY A 1 87 ? -2.414 -3.035 16.693 1.00 90.06 87 GLY A C 1
ATOM 654 O O . GLY A 1 87 ? -3.483 -2.743 17.223 1.00 90.06 87 GLY A O 1
ATOM 655 N N . CYS A 1 88 ? -2.350 -3.317 15.387 1.00 90.94 88 CYS A N 1
ATOM 656 C CA . CYS A 1 88 ? -3.529 -3.291 14.518 1.00 90.94 88 CYS A CA 1
ATOM 657 C C . CYS A 1 88 ? -4.382 -4.565 14.646 1.00 90.94 88 CYS A C 1
ATOM 659 O O . CYS A 1 88 ? -3.905 -5.673 14.399 1.00 90.94 88 CYS A O 1
ATOM 661 N N . ASP A 1 89 ? -5.693 -4.404 14.861 1.00 90.75 89 ASP A N 1
ATOM 662 C CA . ASP A 1 89 ? -6.652 -5.520 14.827 1.00 90.75 89 ASP A CA 1
ATOM 663 C C . ASP A 1 89 ? -6.813 -6.125 13.423 1.00 90.75 89 ASP A C 1
ATOM 665 O O . ASP A 1 89 ? -7.014 -7.333 13.255 1.00 90.75 89 ASP A O 1
ATOM 669 N N . ARG A 1 90 ? -6.797 -5.268 12.394 1.00 92.44 90 ARG A N 1
ATOM 670 C CA . ARG A 1 90 ? -6.998 -5.630 10.985 1.00 92.44 90 ARG A CA 1
ATOM 671 C C . ARG A 1 90 ? -6.136 -4.762 10.078 1.00 92.44 90 ARG A C 1
ATOM 673 O O . ARG A 1 90 ? -6.102 -3.541 10.207 1.00 92.44 90 ARG A O 1
ATOM 680 N N . ILE A 1 91 ? -5.503 -5.396 9.099 1.00 94.81 91 ILE A N 1
ATOM 681 C CA . ILE A 1 91 ? -4.621 -4.780 8.113 1.00 94.81 91 ILE A CA 1
ATOM 682 C C . ILE A 1 91 ? -5.238 -4.985 6.732 1.00 94.81 91 ILE A C 1
ATOM 684 O O . ILE A 1 91 ? -5.229 -6.082 6.179 1.00 94.81 91 ILE A O 1
ATOM 688 N N . PHE A 1 92 ? -5.760 -3.913 6.141 1.00 95.31 92 PHE A N 1
ATOM 689 C CA . PHE A 1 92 ? -6.361 -3.975 4.811 1.00 95.31 92 PHE A CA 1
ATOM 690 C C . PHE A 1 92 ? -5.341 -3.667 3.713 1.00 95.31 92 PHE A C 1
ATOM 692 O O . PHE A 1 92 ? -4.836 -2.546 3.585 1.00 95.31 92 PHE A O 1
ATOM 699 N N . VAL A 1 93 ? -5.077 -4.651 2.855 1.00 95.62 93 VAL A N 1
ATOM 700 C CA . VAL A 1 93 ? -4.133 -4.535 1.741 1.00 95.62 93 VAL A CA 1
ATOM 701 C C . VAL A 1 93 ? -4.880 -4.496 0.410 1.00 95.62 93 VAL A C 1
ATOM 703 O O . VAL A 1 93 ? -5.706 -5.344 0.079 1.00 95.62 93 VAL A O 1
ATOM 706 N N . SER A 1 94 ? -4.547 -3.493 -0.401 1.00 95.06 94 SER A N 1
ATOM 707 C CA . SER A 1 94 ? -4.966 -3.396 -1.800 1.00 95.06 94 SER A CA 1
ATOM 708 C C . SER A 1 94 ? -3.731 -3.304 -2.681 1.00 95.06 94 SER A C 1
ATOM 710 O O . SER A 1 94 ? -3.043 -2.278 -2.671 1.00 95.06 94 SER A O 1
ATOM 712 N N . ALA A 1 95 ? -3.475 -4.366 -3.440 1.00 93.44 95 ALA A N 1
ATOM 713 C CA . ALA A 1 95 ? -2.350 -4.497 -4.357 1.00 93.44 95 ALA A CA 1
ATOM 714 C C . ALA A 1 95 ? -2.796 -5.277 -5.614 1.00 93.44 95 ALA A C 1
ATOM 716 O O . ALA A 1 95 ? -2.557 -6.479 -5.707 1.00 93.44 95 ALA A O 1
ATOM 717 N N . PRO A 1 96 ? -3.520 -4.639 -6.555 1.00 90.25 96 PRO A N 1
ATOM 718 C CA . PRO A 1 96 ? -4.100 -5.335 -7.703 1.00 90.25 96 PRO A CA 1
ATOM 719 C C . PRO A 1 96 ? -3.016 -5.900 -8.629 1.00 90.25 96 PRO A C 1
ATOM 721 O O . PRO A 1 96 ? -2.138 -5.165 -9.068 1.00 90.25 96 PRO A O 1
ATOM 724 N N . GLY A 1 97 ? -3.099 -7.184 -8.971 1.00 86.75 97 GLY A N 1
ATOM 725 C CA . GLY A 1 97 ? -2.145 -7.863 -9.853 1.00 86.75 97 GLY A CA 1
ATOM 726 C C . GLY A 1 97 ? -0.915 -8.429 -9.133 1.00 86.75 97 GLY A C 1
ATOM 727 O O . GLY A 1 97 ? -0.436 -7.884 -8.137 1.00 86.75 97 GLY A O 1
ATOM 728 N N . VAL A 1 98 ? -0.382 -9.526 -9.682 1.00 85.12 98 VAL A N 1
ATOM 729 C CA . VAL A 1 98 ? 0.666 -10.363 -9.062 1.00 85.12 98 VAL A CA 1
ATOM 730 C C . VAL A 1 98 ? 1.900 -9.557 -8.661 1.00 85.12 98 VAL A C 1
ATOM 732 O O . VAL A 1 98 ? 2.409 -9.712 -7.559 1.00 85.12 98 VAL A O 1
ATOM 735 N N . HIS A 1 99 ? 2.346 -8.638 -9.517 1.00 84.38 99 HIS A N 1
ATOM 736 C CA . HIS A 1 99 ? 3.550 -7.850 -9.259 1.00 84.38 99 HIS A CA 1
ATOM 737 C C . HIS A 1 99 ? 3.386 -6.807 -8.136 1.00 84.38 99 HIS A C 1
ATOM 739 O O . HIS A 1 99 ? 4.342 -6.491 -7.438 1.00 84.38 99 HIS A O 1
ATOM 745 N N . ASN A 1 100 ? 2.186 -6.248 -7.941 1.00 88.81 100 ASN A N 1
ATOM 746 C CA . ASN A 1 100 ? 1.947 -5.357 -6.801 1.00 88.81 100 ASN A CA 1
ATOM 747 C C . ASN A 1 100 ? 1.842 -6.175 -5.507 1.00 88.81 100 ASN A C 1
ATOM 749 O O . ASN A 1 100 ? 2.356 -5.761 -4.471 1.00 88.81 100 ASN A O 1
ATOM 753 N N . ALA A 1 101 ? 1.193 -7.342 -5.574 1.00 89.81 101 ALA A N 1
ATOM 754 C CA . ALA A 1 101 ? 1.072 -8.252 -4.440 1.00 89.81 101 ALA A CA 1
ATOM 755 C C . ALA A 1 101 ? 2.435 -8.815 -4.000 1.00 89.81 101 ALA A C 1
ATOM 757 O O . ALA A 1 101 ? 2.677 -8.952 -2.802 1.00 89.81 101 ALA A O 1
ATOM 758 N N . SER A 1 102 ? 3.357 -9.066 -4.937 1.00 88.81 102 SER A N 1
ATOM 759 C CA . SER A 1 102 ? 4.689 -9.590 -4.616 1.00 88.81 102 SER A CA 1
ATOM 760 C C . SER A 1 102 ? 5.529 -8.647 -3.757 1.00 88.81 102 SER A C 1
ATOM 762 O O . SER A 1 102 ? 6.407 -9.115 -3.047 1.00 88.81 102 SER A O 1
ATOM 764 N N . THR A 1 103 ? 5.259 -7.336 -3.767 1.00 90.00 103 THR A N 1
ATOM 765 C CA . THR A 1 103 ? 5.932 -6.384 -2.864 1.00 90.00 103 THR A CA 1
ATOM 766 C C . THR A 1 103 ? 5.638 -6.669 -1.388 1.00 90.00 103 THR A C 1
ATOM 768 O O . THR A 1 103 ? 6.461 -6.352 -0.540 1.00 90.00 103 THR A O 1
ATOM 771 N N . PHE A 1 104 ? 4.485 -7.267 -1.079 1.00 92.31 104 PHE A N 1
ATOM 772 C CA . PHE A 1 104 ? 4.057 -7.532 0.296 1.00 92.31 104 PHE A CA 1
ATOM 773 C C . PHE A 1 104 ? 4.206 -9.000 0.701 1.00 92.31 104 PHE A C 1
ATOM 775 O O . PHE A 1 104 ? 4.599 -9.280 1.827 1.00 92.31 104 PHE A O 1
ATOM 782 N N . PHE A 1 105 ? 3.900 -9.923 -0.216 1.00 91.88 105 PHE A N 1
ATOM 783 C CA . PHE A 1 105 ? 3.703 -11.349 0.082 1.00 91.88 105 PHE A CA 1
ATOM 784 C C . PHE A 1 105 ? 4.719 -12.276 -0.605 1.00 91.88 105 PHE A C 1
ATOM 786 O O . PHE A 1 105 ? 4.460 -13.474 -0.775 1.00 91.88 105 PHE A O 1
ATOM 793 N N . SER A 1 106 ? 5.819 -11.735 -1.124 1.00 87.69 106 SER A N 1
ATOM 794 C CA . SER A 1 106 ? 6.845 -12.509 -1.827 1.00 87.69 106 SER A CA 1
ATOM 795 C C . SER A 1 106 ? 8.244 -12.010 -1.481 1.00 87.69 106 SER A C 1
ATOM 797 O O . SER A 1 106 ? 8.416 -10.887 -1.017 1.00 87.69 106 SER A O 1
ATOM 799 N N . GLY A 1 107 ? 9.248 -12.846 -1.753 1.00 81.06 107 GLY A N 1
ATOM 800 C CA . GLY A 1 107 ? 10.650 -12.583 -1.428 1.00 81.06 107 GLY A CA 1
ATOM 801 C C . GLY A 1 107 ? 11.162 -13.494 -0.313 1.00 81.06 107 GLY A C 1
ATOM 802 O O . GLY A 1 107 ? 10.433 -14.353 0.173 1.00 81.06 107 GLY A O 1
ATOM 803 N N . LYS A 1 108 ? 12.435 -13.314 0.062 1.00 78.88 108 LYS A N 1
ATOM 804 C CA . LYS A 1 108 ? 13.089 -14.090 1.132 1.00 78.88 108 LYS A CA 1
ATOM 805 C C . LYS A 1 108 ? 12.481 -13.807 2.510 1.00 78.88 108 LYS A C 1
ATOM 807 O O . LYS A 1 108 ? 12.441 -14.699 3.343 1.00 78.88 108 LYS A O 1
ATOM 812 N N . ASP A 1 109 ? 12.022 -12.578 2.718 1.00 83.75 109 ASP A N 1
ATOM 813 C CA . ASP A 1 109 ? 11.348 -12.148 3.939 1.00 83.75 109 ASP A CA 1
ATOM 814 C C . ASP A 1 109 ? 10.133 -11.289 3.549 1.00 83.75 109 ASP A C 1
ATOM 816 O O . ASP A 1 109 ? 10.308 -10.117 3.202 1.00 83.75 109 ASP A O 1
ATOM 820 N N . PRO A 1 110 ? 8.926 -11.865 3.452 1.00 89.38 110 PRO A N 1
ATOM 821 C CA . PRO A 1 110 ? 7.733 -11.115 3.078 1.00 89.38 110 PRO A CA 1
ATOM 822 C C . PRO A 1 110 ? 7.347 -10.106 4.173 1.00 89.38 110 PRO A C 1
ATOM 824 O O . PRO A 1 110 ? 7.569 -10.334 5.357 1.00 89.38 110 PRO A O 1
ATOM 827 N N . ILE A 1 111 ? 6.744 -8.979 3.781 1.00 91.94 111 ILE A N 1
ATOM 828 C CA . ILE A 1 111 ? 6.275 -7.955 4.734 1.00 91.94 111 ILE A CA 1
ATOM 829 C C . ILE A 1 111 ? 5.114 -8.497 5.571 1.00 91.94 111 ILE A C 1
ATOM 831 O O . ILE A 1 111 ? 5.025 -8.217 6.762 1.00 91.94 111 ILE A O 1
ATOM 835 N N . PHE A 1 112 ? 4.228 -9.256 4.928 1.00 91.94 112 PHE A N 1
ATOM 836 C CA . PHE A 1 112 ? 3.091 -9.901 5.565 1.00 91.94 112 PHE A CA 1
ATOM 837 C C . PHE A 1 112 ? 3.117 -11.394 5.274 1.00 91.94 112 PHE A C 1
ATOM 839 O O . PHE A 1 112 ? 3.343 -11.806 4.130 1.00 91.94 112 PHE A O 1
ATOM 846 N N . ASP A 1 113 ? 2.825 -12.193 6.296 1.00 89.88 113 ASP A N 1
ATOM 847 C CA . ASP A 1 113 ? 2.570 -13.613 6.112 1.00 89.88 113 ASP A CA 1
ATOM 848 C C . ASP A 1 113 ? 1.201 -13.821 5.443 1.00 89.88 113 ASP A C 1
ATOM 850 O O . ASP A 1 113 ? 0.239 -13.093 5.689 1.00 89.88 113 ASP A O 1
ATOM 854 N N . ARG A 1 114 ? 1.109 -14.827 4.572 1.00 86.81 114 ARG A N 1
ATOM 855 C CA . ARG A 1 114 ? -0.148 -15.235 3.934 1.00 86.81 114 ARG A CA 1
ATOM 856 C C . ARG A 1 114 ? -1.095 -15.919 4.917 1.00 86.81 114 ARG A C 1
ATOM 858 O O . ARG A 1 114 ? -2.291 -15.941 4.648 1.00 86.81 114 ARG A O 1
ATOM 865 N N . GLY A 1 115 ? -0.564 -16.476 6.006 1.00 86.44 115 GLY A N 1
ATOM 866 C CA . GLY A 1 115 ? -1.344 -17.069 7.090 1.00 86.44 115 GLY A CA 1
ATOM 867 C C . GLY A 1 115 ? -1.864 -16.067 8.126 1.00 86.44 115 GLY A C 1
ATOM 868 O O . GLY A 1 115 ? -2.655 -16.455 8.983 1.00 86.44 115 GLY A O 1
ATOM 869 N N . ASP A 1 116 ? -1.454 -14.793 8.074 1.00 91.44 116 ASP A N 1
ATOM 870 C CA . ASP A 1 116 ? -1.871 -13.802 9.070 1.00 91.44 116 ASP A CA 1
ATOM 871 C C . ASP A 1 116 ? -3.349 -13.420 8.882 1.00 91.44 116 ASP A C 1
ATOM 873 O O . ASP A 1 116 ? -3.724 -12.714 7.943 1.00 91.44 116 ASP A O 1
ATOM 877 N N . VAL A 1 117 ? -4.191 -13.855 9.822 1.00 91.88 117 VAL A N 1
ATOM 878 C CA . VAL A 1 117 ? -5.641 -13.597 9.842 1.00 91.88 117 VAL A CA 1
ATOM 879 C C . VAL A 1 117 ? -5.997 -12.111 9.942 1.00 91.88 117 VAL A C 1
ATOM 881 O O . VAL A 1 117 ? -7.117 -11.721 9.606 1.00 91.88 117 VAL A O 1
ATOM 884 N N . ARG A 1 118 ? -5.065 -11.261 10.391 1.00 93.94 118 ARG A N 1
ATOM 885 C CA . ARG A 1 118 ? -5.264 -9.807 10.438 1.00 93.94 118 ARG A CA 1
ATOM 886 C C . ARG A 1 118 ? -5.190 -9.199 9.045 1.00 93.94 118 ARG A C 1
ATOM 888 O O . ARG A 1 118 ? -5.770 -8.137 8.827 1.00 93.94 118 ARG A O 1
ATOM 895 N N . VAL A 1 119 ? -4.488 -9.836 8.107 1.00 94.25 119 VAL A N 1
ATOM 896 C CA . VAL A 1 119 ? -4.247 -9.297 6.769 1.00 94.25 119 VAL A CA 1
ATOM 897 C C . VAL A 1 119 ? -5.412 -9.645 5.850 1.00 94.25 119 VAL A C 1
ATOM 899 O O . VAL A 1 119 ? -5.566 -10.764 5.370 1.00 94.25 119 VAL A O 1
ATOM 902 N N . CYS A 1 120 ? -6.243 -8.648 5.566 1.00 93.50 120 CYS A N 1
ATOM 903 C CA . CYS A 1 120 ? -7.420 -8.786 4.722 1.00 93.50 120 CYS A CA 1
ATOM 904 C C . CYS A 1 120 ? -7.237 -8.048 3.395 1.00 93.50 120 CYS A C 1
ATOM 906 O O . CYS A 1 120 ? -6.667 -6.955 3.320 1.00 93.50 120 CYS A O 1
ATOM 908 N N . ARG A 1 121 ? -7.786 -8.608 2.316 1.00 92.81 121 ARG A N 1
ATOM 909 C CA . ARG A 1 121 ? -7.898 -7.888 1.046 1.00 92.81 121 ARG A CA 1
ATOM 910 C C . ARG A 1 121 ? -9.053 -6.890 1.121 1.00 92.81 121 ARG A C 1
ATOM 912 O O . ARG A 1 121 ? -10.103 -7.192 1.676 1.00 92.81 121 ARG A O 1
ATOM 919 N N . VAL A 1 122 ? -8.889 -5.717 0.511 1.00 93.94 122 VAL A N 1
ATOM 920 C CA . VAL A 1 122 ? -10.012 -4.780 0.331 1.00 93.94 122 VAL A CA 1
ATOM 921 C C . VAL A 1 122 ? -11.056 -5.407 -0.618 1.00 93.94 122 VAL A C 1
ATOM 923 O O . VAL A 1 122 ? -10.688 -5.749 -1.747 1.00 93.94 122 VAL A O 1
ATOM 926 N N . PRO A 1 123 ? -12.333 -5.552 -0.206 1.00 92.31 123 PRO A N 1
ATOM 927 C CA . PRO A 1 123 ? -13.350 -6.312 -0.944 1.00 92.31 123 PRO A CA 1
ATOM 928 C C . PRO A 1 123 ? -13.986 -5.548 -2.118 1.00 92.31 123 PRO A C 1
ATOM 930 O O . PRO A 1 123 ? -14.931 -6.025 -2.732 1.00 92.31 123 PRO A O 1
ATOM 933 N N . PHE A 1 124 ? -13.481 -4.363 -2.458 1.00 92.44 124 PHE A N 1
ATOM 934 C CA . PHE A 1 124 ? -13.993 -3.531 -3.545 1.00 92.44 124 PHE A CA 1
ATOM 935 C C . PHE A 1 124 ? -12.854 -2.871 -4.326 1.00 92.44 124 PHE A C 1
ATOM 937 O O . PHE A 1 124 ? -11.687 -2.889 -3.925 1.00 92.44 124 PHE A O 1
ATOM 944 N N . ALA A 1 125 ? -13.195 -2.267 -5.465 1.00 91.50 125 ALA A N 1
ATOM 945 C CA . ALA A 1 125 ? -12.227 -1.591 -6.314 1.00 91.50 125 ALA A CA 1
ATOM 946 C C . ALA A 1 125 ? -11.643 -0.337 -5.637 1.00 91.50 125 ALA A C 1
ATOM 948 O O . ALA A 1 125 ? -12.348 0.583 -5.205 1.00 91.50 125 ALA A O 1
ATOM 949 N N . CYS A 1 126 ? -10.315 -0.292 -5.601 1.00 93.31 126 CYS A N 1
ATOM 950 C CA . CYS A 1 126 ? -9.543 0.838 -5.109 1.00 93.31 126 CYS A CA 1
ATOM 951 C C . CYS A 1 126 ? -9.080 1.729 -6.263 1.00 93.31 126 CYS A C 1
ATOM 953 O O . CYS A 1 126 ? -8.654 1.239 -7.310 1.00 93.31 126 CYS A O 1
ATOM 955 N N . ARG A 1 127 ? -9.096 3.044 -6.043 1.00 93.44 127 ARG A N 1
ATOM 956 C CA . ARG A 1 127 ? -8.527 4.039 -6.959 1.00 93.44 127 ARG A CA 1
ATOM 957 C C . ARG A 1 127 ? -7.015 4.158 -6.737 1.00 93.44 127 ARG A C 1
ATOM 959 O O . ARG A 1 127 ? -6.392 3.374 -6.016 1.00 93.44 127 ARG A O 1
ATOM 966 N N . ARG A 1 128 ? -6.404 5.164 -7.371 1.00 92.31 128 ARG A N 1
ATOM 967 C CA . ARG A 1 128 ? -4.976 5.478 -7.223 1.00 92.31 128 ARG A CA 1
ATOM 968 C C . ARG A 1 128 ? -4.589 5.603 -5.736 1.00 92.31 128 ARG A C 1
ATOM 970 O O . ARG A 1 128 ? -5.234 6.377 -5.023 1.00 92.31 128 ARG A O 1
ATOM 977 N N . PRO A 1 129 ? -3.521 4.917 -5.280 1.00 95.25 129 PRO A N 1
ATOM 978 C CA . PRO A 1 129 ? -3.040 5.018 -3.905 1.00 95.25 129 PRO A CA 1
ATOM 979 C C . PRO A 1 129 ? -2.693 6.463 -3.537 1.00 95.25 129 PRO A C 1
ATOM 981 O O . PRO A 1 129 ? -1.726 7.036 -4.034 1.00 95.25 129 PRO A O 1
ATOM 984 N N . THR A 1 130 ? -3.511 7.055 -2.674 1.00 96.06 130 THR A N 1
ATOM 985 C CA . THR A 1 130 ? -3.330 8.387 -2.088 1.00 96.06 130 THR A CA 1
ATOM 986 C C . THR A 1 130 ? -3.881 8.362 -0.666 1.00 96.06 130 THR A C 1
ATOM 988 O O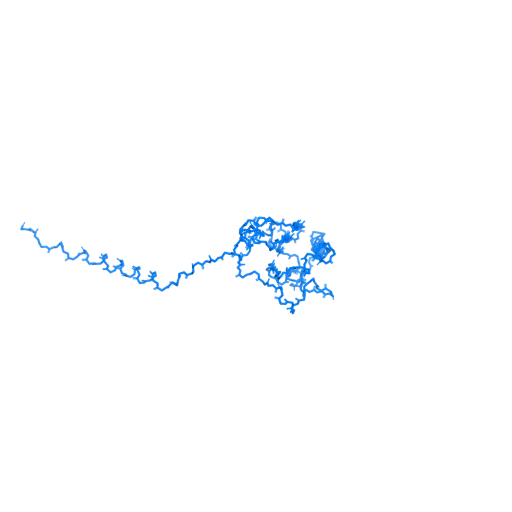 . THR A 1 130 ? -4.652 7.465 -0.321 1.00 96.06 130 THR A O 1
ATOM 991 N N . LEU A 1 131 ? -3.541 9.357 0.157 1.00 94.44 131 LEU A N 1
ATOM 992 C CA . LEU A 1 131 ? -4.127 9.475 1.495 1.00 94.44 131 LEU A CA 1
ATOM 993 C C . LEU A 1 131 ? -5.655 9.632 1.440 1.00 94.44 131 LEU A C 1
ATOM 995 O O . LEU A 1 131 ? -6.369 8.961 2.174 1.00 94.44 131 LEU A O 1
ATOM 999 N N . LYS A 1 132 ? -6.160 10.467 0.519 1.00 94.38 132 LYS A N 1
ATOM 1000 C CA . LYS A 1 132 ? -7.605 10.664 0.308 1.00 94.38 132 LYS A CA 1
ATOM 1001 C C . LYS A 1 132 ? -8.312 9.344 0.006 1.00 94.38 132 LYS A C 1
ATOM 1003 O O . LYS A 1 132 ? -9.386 9.078 0.538 1.00 94.38 132 LYS A O 1
ATOM 1008 N N . GLU A 1 133 ? -7.687 8.513 -0.822 1.00 95.12 133 GLU A N 1
ATOM 1009 C CA . GLU A 1 133 ? -8.223 7.199 -1.150 1.00 95.12 133 GLU A CA 1
ATOM 1010 C C . GLU A 1 133 ? -8.182 6.244 0.048 1.00 95.12 133 GLU A C 1
ATOM 1012 O O . GLU A 1 133 ? -9.169 5.559 0.291 1.00 95.12 133 GLU A O 1
ATOM 1017 N N . ALA A 1 134 ? -7.109 6.240 0.843 1.00 94.31 134 ALA A N 1
ATOM 1018 C CA . ALA A 1 134 ? -7.046 5.440 2.068 1.00 94.31 134 ALA A CA 1
ATOM 1019 C C . ALA A 1 134 ? -8.165 5.821 3.057 1.00 94.31 134 ALA A C 1
ATOM 1021 O O . ALA A 1 134 ? -8.846 4.944 3.586 1.00 94.31 134 ALA A O 1
ATOM 1022 N N . CYS A 1 135 ? -8.432 7.120 3.237 1.00 92.62 135 CYS A N 1
ATOM 1023 C CA . CYS A 1 135 ? -9.557 7.594 4.048 1.00 92.62 135 CYS A CA 1
ATOM 1024 C C . CYS A 1 135 ? -10.916 7.165 3.471 1.00 92.62 135 CYS A C 1
ATOM 1026 O O . CYS A 1 135 ? -11.807 6.767 4.220 1.00 92.62 135 CYS A O 1
ATOM 1028 N N . ARG A 1 136 ? -11.085 7.211 2.140 1.00 92.62 136 ARG A N 1
ATOM 1029 C CA . ARG A 1 136 ? -12.311 6.742 1.471 1.00 92.62 136 ARG A CA 1
ATOM 1030 C C . ARG A 1 136 ? -12.533 5.247 1.698 1.00 92.62 136 ARG A C 1
ATOM 1032 O O . ARG A 1 136 ? -13.649 4.861 2.026 1.00 92.62 136 ARG A O 1
ATOM 1039 N N . VAL A 1 137 ? -11.488 4.433 1.536 1.00 93.00 137 VAL A N 1
ATOM 1040 C CA . VAL A 1 137 ? -11.522 2.981 1.771 1.00 93.00 137 VAL A CA 1
ATOM 1041 C C . VAL A 1 137 ? -11.907 2.695 3.218 1.00 93.00 137 VAL A C 1
ATOM 1043 O O . VAL A 1 137 ? -12.833 1.924 3.444 1.00 93.00 137 VAL A O 1
ATOM 1046 N N . LYS A 1 138 ? -11.269 3.364 4.187 1.00 91.69 138 LYS A N 1
ATOM 1047 C CA . LYS A 1 138 ? -11.605 3.219 5.608 1.00 91.69 138 LYS A CA 1
ATOM 1048 C C . LYS A 1 138 ? -13.071 3.534 5.881 1.00 91.69 138 LYS A C 1
ATOM 1050 O O . LYS A 1 138 ? -13.739 2.744 6.531 1.00 91.69 138 LYS A O 1
ATOM 1055 N N . ARG A 1 139 ? -13.580 4.646 5.340 1.00 89.75 139 ARG A N 1
ATOM 1056 C CA . ARG A 1 139 ? -14.991 5.031 5.482 1.00 89.75 139 ARG A CA 1
ATOM 1057 C C . ARG A 1 139 ? -15.933 3.962 4.931 1.00 89.75 139 ARG A C 1
ATOM 1059 O O . ARG A 1 139 ? -16.912 3.645 5.590 1.00 89.75 139 ARG A O 1
ATOM 1066 N N . LEU A 1 140 ? -15.644 3.404 3.755 1.00 90.62 140 LEU A N 1
ATOM 1067 C CA . LEU A 1 140 ? -16.470 2.343 3.168 1.00 90.62 140 LEU A CA 1
ATOM 1068 C C . LEU A 1 140 ? -16.442 1.057 3.996 1.00 90.62 140 LEU A C 1
ATOM 1070 O O . LEU A 1 140 ? -17.489 0.473 4.231 1.00 90.62 140 LEU A O 1
ATOM 1074 N N . LEU A 1 141 ? -15.268 0.647 4.482 1.00 90.19 141 LEU A N 1
ATOM 1075 C CA . LEU A 1 141 ? -15.137 -0.532 5.347 1.00 90.19 141 LEU A CA 1
ATOM 1076 C C . LEU A 1 141 ? -15.879 -0.381 6.681 1.00 90.19 141 LEU A C 1
ATOM 1078 O O . LEU A 1 141 ? -16.227 -1.377 7.302 1.00 90.19 141 LEU A O 1
ATOM 1082 N N . SER A 1 142 ? -16.101 0.855 7.127 1.00 87.88 142 SER A N 1
ATOM 1083 C CA . SER A 1 142 ? -16.739 1.163 8.403 1.00 87.88 142 SER A CA 1
ATOM 1084 C C . SER A 1 142 ? -18.193 1.635 8.278 1.00 87.88 142 SER A C 1
ATOM 1086 O O . SER A 1 142 ? -18.744 2.131 9.258 1.00 87.88 142 SER A O 1
ATOM 1088 N N . THR A 1 143 ? -18.788 1.575 7.082 1.00 86.12 143 THR A N 1
ATOM 1089 C CA . THR A 1 143 ? -20.171 2.009 6.828 1.00 86.12 143 THR A CA 1
ATOM 1090 C C . THR A 1 143 ? -21.041 0.796 6.528 1.00 86.12 143 THR A C 1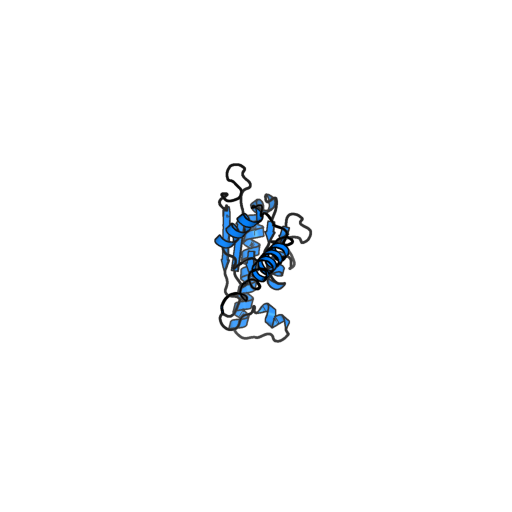
ATOM 1092 O O . THR A 1 143 ? -20.676 -0.045 5.710 1.00 86.12 143 THR A O 1
ATOM 1095 N N . LEU A 1 144 ? -22.204 0.721 7.174 1.00 86.69 144 LEU A N 1
ATOM 1096 C CA . LEU A 1 144 ? -23.245 -0.234 6.812 1.00 86.69 144 LEU A CA 1
ATOM 1097 C C . LEU A 1 144 ? -24.001 0.301 5.597 1.00 86.69 144 LEU A C 1
ATOM 1099 O O . LEU A 1 144 ? -24.463 1.441 5.597 1.00 86.69 144 LEU A O 1
ATOM 1103 N N . HIS A 1 145 ? -24.098 -0.523 4.561 1.00 83.06 145 HIS A N 1
ATOM 1104 C CA . HIS A 1 145 ? -24.865 -0.225 3.362 1.00 83.06 145 HIS A CA 1
ATOM 1105 C C . HIS A 1 145 ? -26.116 -1.099 3.355 1.00 83.06 145 HIS A C 1
ATOM 1107 O O . HIS A 1 145 ? -26.012 -2.319 3.461 1.00 83.06 145 HIS A O 1
ATOM 1113 N N . GLU A 1 146 ? -27.284 -0.475 3.230 1.00 87.31 146 GLU A N 1
ATOM 1114 C CA . GLU A 1 146 ? -28.526 -1.189 2.944 1.00 87.31 146 GLU A CA 1
ATOM 1115 C C . GLU A 1 146 ? -28.444 -1.706 1.504 1.00 87.31 146 GLU A C 1
ATOM 1117 O O . GLU A 1 146 ? -28.376 -0.926 0.551 1.00 87.31 146 GLU A O 1
ATOM 1122 N N . VAL A 1 147 ? -28.379 -3.026 1.349 1.00 83.62 147 VAL A N 1
ATOM 1123 C CA . VAL A 1 147 ? -28.477 -3.675 0.043 1.00 83.62 147 VAL A CA 1
ATOM 1124 C C . VAL A 1 147 ? -29.946 -4.002 -0.153 1.00 83.62 147 VAL A C 1
ATOM 1126 O O . VAL A 1 147 ? -30.472 -4.891 0.508 1.00 83.62 147 VAL A O 1
ATOM 1129 N N . ARG A 1 148 ? -30.620 -3.251 -1.024 1.00 80.12 148 ARG A N 1
ATOM 1130 C CA . ARG A 1 148 ? -31.961 -3.620 -1.477 1.00 80.12 148 ARG A CA 1
ATOM 1131 C C . ARG A 1 148 ? -31.808 -4.729 -2.501 1.00 80.12 148 ARG A C 1
ATOM 1133 O O . ARG A 1 148 ? -31.133 -4.529 -3.516 1.00 80.12 14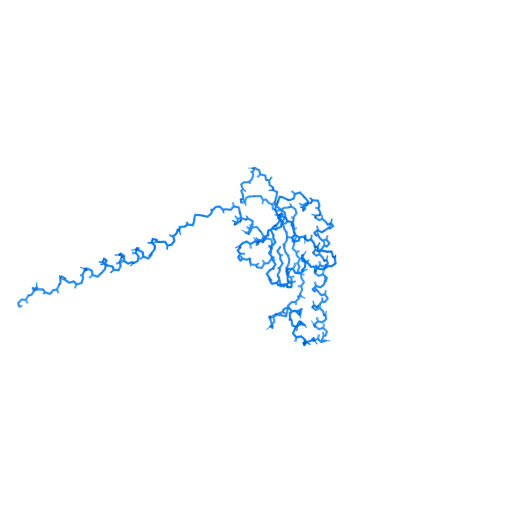8 ARG A O 1
ATOM 1140 N N . ASP A 1 149 ? -32.384 -5.886 -2.199 1.00 70.19 149 ASP A N 1
ATOM 1141 C CA . ASP A 1 149 ? -32.406 -7.008 -3.126 1.00 70.19 149 ASP A CA 1
ATOM 1142 C C . ASP A 1 149 ? -33.088 -6.548 -4.420 1.00 70.19 149 ASP A C 1
ATOM 1144 O O . ASP A 1 149 ? -34.181 -5.984 -4.401 1.00 70.19 149 ASP A O 1
ATOM 1148 N N . HIS A 1 150 ? -32.417 -6.726 -5.558 1.00 59.53 150 HIS A N 1
ATOM 1149 C CA . HIS A 1 150 ? -32.964 -6.407 -6.881 1.00 59.53 150 HIS A CA 1
ATOM 1150 C C . HIS A 1 150 ? -33.994 -7.474 -7.308 1.00 59.53 150 HIS A C 1
ATOM 1152 O O . HIS A 1 150 ? -33.878 -8.065 -8.373 1.00 59.53 150 HIS A O 1
ATOM 1158 N N . GLY A 1 151 ? -34.988 -7.742 -6.458 1.00 54.97 151 GLY A N 1
ATOM 1159 C CA . GLY A 1 151 ? -36.203 -8.485 -6.805 1.00 54.97 151 GLY A CA 1
ATOM 1160 C C . GLY A 1 151 ? -37.386 -7.567 -7.137 1.00 54.97 151 GLY A C 1
ATOM 1161 O O . GLY A 1 151 ? -38.294 -7.973 -7.853 1.00 54.97 151 GLY A O 1
ATOM 1162 N N . ASP A 1 152 ? -37.351 -6.308 -6.687 1.00 54.75 152 ASP A N 1
ATOM 1163 C CA . ASP A 1 152 ? -38.519 -5.413 -6.754 1.00 54.75 152 ASP A CA 1
ATOM 1164 C C . ASP A 1 152 ? -38.518 -4.482 -7.982 1.00 54.75 152 ASP A C 1
ATOM 1166 O O . ASP A 1 152 ? -39.561 -3.971 -8.388 1.00 54.75 152 ASP A O 1
ATOM 1170 N N . GLY A 1 153 ? -37.352 -4.268 -8.604 1.00 52.19 153 GLY A N 1
ATOM 1171 C CA . GLY A 1 153 ? -37.197 -3.336 -9.730 1.00 52.19 153 GLY A CA 1
ATOM 1172 C C . GLY A 1 153 ? -37.748 -3.864 -11.058 1.00 52.19 153 GLY A C 1
ATOM 1173 O O . GLY A 1 153 ? -38.294 -3.097 -11.847 1.00 52.19 153 GLY A O 1
ATOM 1174 N N . GLU A 1 154 ? -37.659 -5.176 -11.295 1.00 51.69 154 GLU A N 1
ATOM 1175 C CA . GLU A 1 154 ? -38.241 -5.803 -12.490 1.00 51.69 154 GLU A CA 1
ATOM 1176 C C . GLU A 1 154 ? -39.771 -5.896 -12.381 1.00 51.69 154 GLU A C 1
ATOM 1178 O O . GLU A 1 154 ? -40.471 -5.671 -13.368 1.00 51.69 154 GLU A O 1
ATOM 1183 N N . ALA A 1 155 ? -40.298 -6.122 -11.171 1.00 53.03 155 ALA A N 1
ATOM 1184 C CA . ALA A 1 155 ? -41.735 -6.136 -10.906 1.00 53.03 155 ALA A CA 1
ATOM 1185 C C . ALA A 1 155 ? -42.373 -4.741 -11.057 1.00 53.03 155 ALA A C 1
ATOM 1187 O O . ALA A 1 155 ? -43.465 -4.625 -11.611 1.00 53.03 155 ALA A O 1
ATOM 1188 N N . GLN A 1 156 ? -41.688 -3.673 -10.629 1.00 52.44 156 GLN A N 1
ATOM 1189 C CA . GLN A 1 156 ? -42.175 -2.297 -10.799 1.00 52.44 156 GLN A CA 1
ATOM 1190 C C . GLN A 1 156 ? -42.115 -1.824 -12.259 1.00 52.44 156 GLN A C 1
ATOM 1192 O O . GLN A 1 156 ? -43.079 -1.228 -12.733 1.00 52.44 156 GLN A O 1
ATOM 1197 N N . ALA A 1 157 ? -41.056 -2.165 -13.003 1.00 57.00 157 ALA A N 1
ATOM 1198 C CA . ALA A 1 157 ? -40.957 -1.832 -14.427 1.00 57.00 157 ALA A CA 1
ATOM 1199 C C . ALA A 1 157 ? -42.013 -2.563 -15.283 1.00 57.00 157 ALA A C 1
ATOM 1201 O O . ALA A 1 157 ? -42.543 -1.992 -16.235 1.00 57.00 157 ALA A O 1
ATOM 1202 N N . GLN A 1 158 ? -42.359 -3.809 -14.935 1.00 57.78 158 GLN A N 1
ATOM 1203 C CA . GLN A 1 158 ? -43.432 -4.556 -15.604 1.00 57.78 158 GLN A CA 1
ATOM 1204 C C . GLN A 1 158 ? -44.832 -4.061 -15.205 1.00 57.78 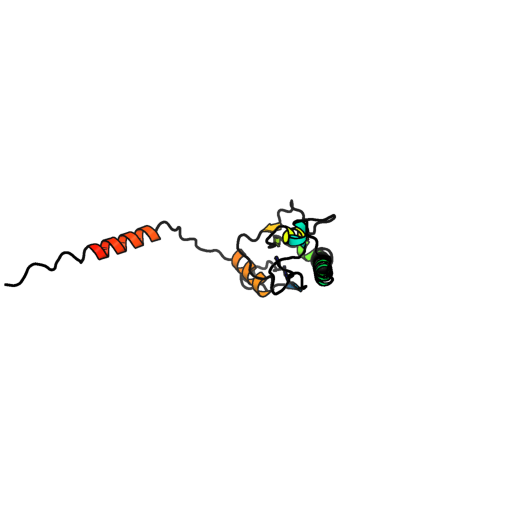158 GLN A C 1
ATOM 1206 O O . GLN A 1 158 ? -45.720 -4.015 -16.056 1.00 57.78 158 GLN A O 1
ATOM 1211 N N . ALA A 1 159 ? -45.034 -3.639 -13.951 1.00 59.06 159 ALA A N 1
ATOM 1212 C CA . ALA A 1 159 ? -46.298 -3.057 -13.497 1.00 59.06 159 ALA A CA 1
ATOM 1213 C C . ALA A 1 159 ? -46.573 -1.676 -14.123 1.00 59.06 159 ALA A C 1
ATOM 1215 O O . ALA A 1 159 ? -47.702 -1.411 -14.535 1.00 59.06 159 ALA A O 1
ATOM 1216 N N . GLU A 1 160 ? -45.557 -0.819 -14.270 1.00 56.69 160 GLU A N 1
ATOM 1217 C CA . GLU A 1 160 ? -45.693 0.473 -14.963 1.00 56.69 160 GLU A CA 1
ATOM 1218 C C . GLU A 1 160 ? -45.931 0.303 -16.474 1.00 56.69 160 GLU A C 1
ATOM 1220 O O . GLU A 1 160 ? -46.742 1.031 -17.054 1.00 56.69 160 GLU A O 1
ATOM 1225 N N . ALA A 1 161 ? -45.302 -0.694 -17.110 1.00 58.38 161 ALA A N 1
ATOM 1226 C CA . ALA A 1 161 ? -45.545 -1.029 -18.517 1.00 58.38 161 ALA A CA 1
ATOM 1227 C C . ALA A 1 161 ? -46.954 -1.611 -18.760 1.00 58.38 161 ALA A C 1
ATOM 1229 O O . ALA A 1 161 ? -47.574 -1.329 -19.784 1.00 58.38 161 ALA A O 1
ATOM 1230 N N . ALA A 1 162 ? -47.495 -2.389 -17.815 1.00 58.78 162 ALA A N 1
ATOM 1231 C CA . ALA A 1 162 ? -48.866 -2.898 -17.890 1.00 58.78 162 ALA A CA 1
ATOM 1232 C C . ALA A 1 162 ? -49.918 -1.796 -17.651 1.00 58.78 162 ALA A C 1
ATOM 1234 O O . ALA A 1 162 ? -50.966 -1.802 -18.294 1.00 58.78 162 ALA A O 1
ATOM 1235 N N . ALA A 1 163 ? -49.633 -0.823 -16.778 1.00 58.34 163 ALA A N 1
ATOM 1236 C CA . ALA A 1 163 ? -50.523 0.312 -16.527 1.00 58.34 163 ALA A CA 1
ATOM 1237 C C . ALA A 1 163 ? -50.614 1.272 -17.729 1.00 58.34 163 ALA A C 1
ATOM 1239 O O . ALA A 1 163 ? -51.692 1.776 -18.028 1.00 58.34 163 ALA A O 1
ATOM 1240 N N . THR A 1 164 ? -49.516 1.470 -18.467 1.00 59.06 164 THR A N 1
ATOM 1241 C CA . THR A 1 164 ? -49.493 2.318 -19.676 1.00 59.06 164 THR A CA 1
ATOM 1242 C C . THR A 1 164 ? -50.104 1.650 -20.914 1.00 59.06 164 THR A C 1
ATOM 1244 O O . THR A 1 164 ? -50.526 2.348 -21.833 1.00 59.06 164 THR A O 1
ATOM 1247 N N . ALA A 1 165 ? -50.229 0.319 -20.943 1.00 57.44 165 ALA A N 1
ATOM 1248 C CA . ALA A 1 165 ? -50.885 -0.404 -22.039 1.00 57.44 165 ALA A CA 1
ATOM 1249 C C . ALA A 1 165 ? -52.430 -0.378 -21.970 1.00 57.44 165 ALA A C 1
ATOM 1251 O O . ALA A 1 165 ? -53.087 -0.622 -22.978 1.00 57.44 165 ALA A O 1
ATOM 1252 N N . GLY A 1 166 ? -53.020 -0.064 -20.808 1.00 50.72 166 GLY A N 1
ATOM 1253 C CA . GLY A 1 166 ? -54.477 -0.067 -20.596 1.00 50.72 166 GLY A CA 1
ATOM 1254 C C . GLY A 1 166 ? -55.217 1.224 -20.981 1.00 50.72 166 GLY A C 1
ATOM 1255 O O . GLY A 1 166 ? -56.447 1.252 -20.945 1.00 50.72 166 GLY A O 1
ATOM 1256 N N . GLU A 1 167 ? -54.508 2.296 -21.345 1.00 49.72 167 GLU A N 1
ATOM 1257 C CA . GLU A 1 167 ? -55.115 3.601 -21.673 1.00 49.72 167 GLU A CA 1
ATOM 1258 C C . GLU A 1 167 ? -55.337 3.826 -23.183 1.00 49.72 167 GLU A C 1
ATOM 1260 O O . GLU A 1 167 ? -55.936 4.825 -23.575 1.00 49.72 167 GLU A O 1
ATOM 1265 N N . GLY A 1 168 ? -54.921 2.885 -24.041 1.00 47.00 168 GLY A N 1
ATOM 1266 C CA . GLY A 1 168 ? -54.990 3.019 -25.504 1.00 47.00 168 GLY A CA 1
ATOM 1267 C C . GLY A 1 168 ? -56.285 2.557 -26.191 1.00 47.00 168 GLY A C 1
ATOM 1268 O O . GLY A 1 168 ? -56.427 2.784 -27.388 1.00 47.00 168 GLY A O 1
ATOM 1269 N N . GLU A 1 169 ? -57.233 1.926 -25.488 1.00 45.78 169 GLU A N 1
ATOM 1270 C CA . GLU A 1 169 ? -58.369 1.220 -26.125 1.00 45.78 169 GLU A CA 1
ATOM 1271 C C . GLU A 1 169 ? -59.758 1.791 -25.763 1.00 45.78 169 GLU A C 1
ATOM 1273 O O . GLU A 1 169 ? -60.751 1.072 -25.706 1.00 45.78 169 GLU A O 1
ATOM 1278 N N . ARG A 1 170 ? -59.863 3.103 -25.500 1.00 46.81 170 ARG A N 1
ATOM 1279 C CA . ARG A 1 170 ? -61.154 3.782 -25.231 1.00 46.81 170 ARG A CA 1
ATOM 1280 C C . ARG A 1 170 ? -61.368 5.073 -26.029 1.00 46.81 170 ARG A C 1
ATOM 1282 O O . ARG A 1 170 ? -61.881 6.051 -25.495 1.00 46.81 170 ARG A O 1
ATOM 1289 N N . ALA A 1 171 ? -60.983 5.097 -27.303 1.00 50.91 171 ALA A N 1
ATOM 1290 C CA . ALA A 1 171 ? -61.237 6.263 -28.153 1.00 50.91 171 ALA A CA 1
ATOM 1291 C C . ALA A 1 171 ? -61.490 5.914 -29.628 1.00 50.91 171 ALA A C 1
ATOM 1293 O O . ALA A 1 171 ? -60.832 6.470 -30.498 1.00 50.91 171 ALA A O 1
ATOM 1294 N N . VAL A 1 172 ? -62.432 5.011 -29.929 1.00 51.44 172 VAL A N 1
ATOM 1295 C CA . VAL A 1 172 ? -63.051 4.955 -31.269 1.00 51.44 172 VAL A CA 1
ATOM 1296 C C . VAL A 1 172 ? -64.513 4.497 -31.169 1.00 51.44 172 VAL A C 1
ATOM 1298 O O . VAL A 1 172 ? -64.841 3.396 -31.585 1.00 51.44 172 VAL A O 1
ATOM 1301 N N . ASP A 1 173 ? -65.392 5.318 -30.591 1.00 47.78 173 ASP A N 1
ATOM 1302 C CA . ASP A 1 173 ? -66.810 5.332 -30.989 1.00 47.78 173 ASP A CA 1
ATOM 1303 C C . ASP A 1 173 ? -67.471 6.630 -30.497 1.00 47.78 173 ASP A C 1
ATOM 1305 O O . ASP A 1 173 ? -67.773 6.748 -29.316 1.00 47.78 173 ASP A O 1
ATOM 1309 N N . GLU A 1 174 ? -67.559 7.636 -31.376 1.00 43.50 174 GLU A N 1
ATOM 1310 C CA . GLU A 1 174 ? -68.548 8.738 -31.386 1.00 43.50 174 GLU A CA 1
ATOM 1311 C C . GLU A 1 174 ? -68.062 9.858 -32.327 1.00 43.50 174 GLU A C 1
ATOM 1313 O O . GLU A 1 174 ? -67.324 10.753 -31.919 1.00 43.50 174 GLU A O 1
ATOM 1318 N N . ASN A 1 175 ? -68.453 9.822 -33.605 1.00 41.06 175 ASN A N 1
ATOM 1319 C CA . ASN A 1 175 ? -69.335 10.851 -34.171 1.00 41.06 175 ASN A CA 1
ATOM 1320 C C . ASN A 1 175 ? -69.731 10.530 -35.618 1.00 41.06 175 ASN A C 1
ATOM 1322 O O . ASN A 1 175 ? -68.933 10.011 -36.398 1.00 41.06 175 ASN A O 1
ATOM 1326 N N . ALA A 1 176 ? -70.984 10.869 -35.905 1.00 41.00 176 ALA A N 1
ATOM 1327 C CA . ALA A 1 176 ? -71.679 10.781 -37.183 1.00 41.00 176 ALA A CA 1
ATOM 1328 C C . ALA A 1 176 ? -71.090 11.679 -38.286 1.00 41.00 176 ALA A C 1
ATOM 1330 O O . ALA A 1 176 ? -70.426 12.688 -37.952 1.00 41.00 176 ALA A O 1
#

Organism: NCBI:txid1461544

InterPro domains:
  IPR041175 VLRF1/Vms1 [PF18826] (1-145)
  IPR041175 VLRF1/Vms1 [PS52044] (1-144)
  IPR047139 tRNA endonuclease ANKZF1/VMS1 [PTHR16036] (1-160)

pLDDT: mean 80.8, std 16.02, range [41.0, 97.19]

Foldseek 3Di:
DDDQQKAKDWFFDDDPVAALQGTDTPPIDIGGDHQADPPPDDGLVVVVVVVPRDPDPVSVRNVVSLVVSLVVVLCCQVPVCVVVVVPQQADEDDQPDDSSVCSADHDPDHSDDPPDPRYHYQPDDFDGHDPVRVSVSSSVVRDDDDDDPPPVVVVVVVVVVVVVVVPPPPPPDDDD

Radius of gyration: 25.6 Å; chains: 1; bounding box: 90×28×58 Å

Secondary structure (DSSP, 8-state):
-EETTEEEEE-----TTS-TTTPPP-SEEEEE---B-TTT--BHHHHHTTT----SHHHHHHHHHHHHHHHHHHHIIIIISHHHHHT-S-EEE---SHHHHHHHH-SSS-SS-TT-TTEEE-SS---SS-HHHHHHHHHHHT-------TTHHHHHHHHHHHHHHTTSSS------